Protein AF-A0A1Y4WMJ4-F1 (afdb_monomer_lite)

Structure (mmCIF, N/CA/C/O backbone):
data_AF-A0A1Y4WMJ4-F1
#
_entry.id   AF-A0A1Y4WMJ4-F1
#
loop_
_atom_site.group_PDB
_atom_site.id
_atom_site.type_symbol
_atom_site.label_atom_id
_atom_site.label_alt_id
_atom_site.label_comp_id
_atom_site.label_asym_id
_atom_site.label_entity_id
_atom_site.label_seq_id
_atom_site.pdbx_PDB_ins_code
_atom_site.Cartn_x
_atom_site.Cartn_y
_atom_site.Cartn_z
_atom_site.occupancy
_atom_site.B_iso_or_equiv
_atom_site.auth_seq_id
_atom_site.auth_comp_id
_atom_site.auth_asym_id
_atom_site.auth_atom_id
_atom_site.pdbx_PDB_model_num
ATOM 1 N N . MET A 1 1 ? -31.748 5.573 47.774 1.00 41.47 1 MET A N 1
ATOM 2 C CA . MET A 1 1 ? -30.916 5.066 46.656 1.00 41.47 1 MET A CA 1
ATOM 3 C C . MET A 1 1 ? -31.788 4.325 45.638 1.00 41.47 1 MET A C 1
ATOM 5 O O . MET A 1 1 ? -32.100 3.162 45.841 1.00 41.47 1 MET A O 1
ATOM 9 N N . LYS A 1 2 ? -32.232 4.994 44.565 1.00 51.69 2 LYS A N 1
ATOM 10 C CA . LYS A 1 2 ? -32.959 4.387 43.419 1.00 51.69 2 LYS A CA 1
ATOM 11 C C . LYS A 1 2 ? -32.210 4.614 42.090 1.00 51.69 2 LYS A C 1
ATOM 13 O O . LYS A 1 2 ? -32.804 4.609 41.020 1.00 51.69 2 LYS A O 1
ATOM 18 N N . THR A 1 3 ? -30.902 4.845 42.158 1.00 55.75 3 THR A N 1
ATOM 19 C CA . THR A 1 3 ? -30.057 5.243 41.020 1.00 55.75 3 THR A CA 1
ATOM 20 C C . THR A 1 3 ? -29.339 4.070 40.349 1.00 55.75 3 THR A C 1
ATOM 22 O O . THR A 1 3 ? -29.054 4.149 39.162 1.00 55.75 3 THR A O 1
ATOM 25 N N . GLY A 1 4 ? -29.140 2.944 41.047 1.00 57.00 4 GLY A N 1
ATOM 26 C CA . GLY A 1 4 ? -28.413 1.786 40.508 1.00 57.00 4 GLY A CA 1
ATOM 27 C C . GLY A 1 4 ? -29.049 1.198 39.244 1.00 57.00 4 GLY A C 1
ATOM 28 O O . GLY A 1 4 ? -28.440 1.220 38.183 1.00 57.00 4 GLY A O 1
ATOM 29 N N . LYS A 1 5 ? -30.305 0.735 39.312 1.00 58.72 5 LYS A N 1
ATOM 30 C CA . LYS A 1 5 ? -30.965 0.052 38.178 1.00 58.72 5 LYS A CA 1
ATOM 31 C C . LYS A 1 5 ? -31.140 0.935 36.929 1.00 58.72 5 LYS A C 1
ATOM 33 O O . LYS A 1 5 ? -31.087 0.415 35.824 1.00 58.72 5 LYS A O 1
ATOM 38 N N . ARG A 1 6 ? -31.316 2.256 37.093 1.00 59.31 6 ARG A N 1
ATOM 39 C CA . ARG A 1 6 ? -31.430 3.213 35.973 1.00 59.31 6 ARG A CA 1
ATOM 40 C C . ARG A 1 6 ? -30.088 3.512 35.300 1.00 59.31 6 ARG A C 1
ATOM 42 O O . ARG A 1 6 ? -30.076 3.647 34.085 1.00 59.31 6 ARG A O 1
ATOM 49 N N . CYS A 1 7 ? -28.983 3.555 36.050 1.00 61.34 7 CYS A N 1
ATOM 50 C CA . CYS A 1 7 ? -27.646 3.652 35.454 1.00 61.34 7 CYS A CA 1
ATOM 51 C C . CYS A 1 7 ? -27.318 2.420 34.605 1.00 61.34 7 CYS A C 1
ATOM 53 O O . CYS A 1 7 ? -26.880 2.571 33.474 1.00 61.34 7 CYS A O 1
ATOM 55 N N . TRP A 1 8 ? -27.591 1.208 35.099 1.00 65.06 8 TRP A N 1
ATOM 56 C CA . TRP A 1 8 ? -27.322 -0.027 34.344 1.00 65.06 8 TRP A CA 1
ATOM 57 C C . TRP A 1 8 ? -28.117 -0.124 33.032 1.00 65.06 8 TRP A C 1
ATOM 59 O O . TRP A 1 8 ? -27.576 -0.573 32.025 1.00 65.06 8 TRP A O 1
ATOM 69 N N . LEU A 1 9 ? -29.365 0.361 33.020 1.00 74.00 9 LEU A N 1
ATOM 70 C CA . LEU A 1 9 ? -30.210 0.415 31.819 1.00 74.00 9 LEU A CA 1
ATOM 71 C C . LEU A 1 9 ? -29.669 1.349 30.721 1.00 74.00 9 LEU A C 1
ATOM 73 O O . LEU A 1 9 ? -30.001 1.147 29.560 1.00 74.00 9 LEU A O 1
ATOM 77 N N . LEU A 1 10 ? -28.849 2.347 31.069 1.00 77.19 10 LEU A N 1
ATOM 78 C CA . LEU A 1 10 ? -28.214 3.265 30.111 1.00 77.19 10 LEU A CA 1
ATOM 79 C C . LEU A 1 10 ? -26.772 2.857 29.773 1.00 77.19 10 LEU A C 1
ATOM 81 O O . LEU A 1 10 ? -26.326 3.050 28.647 1.00 77.19 10 LEU A O 1
ATOM 85 N N . LEU A 1 11 ? -26.053 2.259 30.725 1.00 86.31 11 LEU A N 1
ATOM 86 C CA . LEU A 1 11 ? -24.668 1.827 30.534 1.00 86.31 11 LEU A CA 1
ATOM 87 C C . LEU A 1 11 ? -24.552 0.622 29.596 1.00 86.31 11 LEU A C 1
ATOM 89 O O . LEU A 1 11 ? -23.635 0.583 28.786 1.00 86.31 11 LEU A O 1
ATOM 93 N N . LEU A 1 12 ? -25.480 -0.337 29.667 1.00 87.25 12 LEU A N 1
ATOM 94 C CA . LEU A 1 12 ? -25.470 -1.517 28.794 1.00 87.25 12 LEU A CA 1
ATOM 95 C C . LEU A 1 12 ? -25.608 -1.183 27.297 1.00 87.25 12 LEU A C 1
ATOM 97 O O . LEU A 1 12 ? -24.763 -1.639 26.528 1.00 87.25 12 LEU A O 1
ATOM 101 N N . PRO A 1 13 ? -26.602 -0.391 26.846 1.00 88.12 13 PRO A N 1
ATOM 102 C CA . PRO A 1 13 ? -26.696 -0.025 25.435 1.00 88.12 13 PRO A CA 1
ATOM 103 C C . PRO A 1 13 ? -25.520 0.846 24.983 1.00 88.12 13 PRO A C 1
ATOM 105 O O . PRO A 1 13 ? -25.046 0.676 23.865 1.00 88.12 13 PRO A O 1
ATOM 108 N N . LEU A 1 14 ? -24.996 1.724 25.847 1.00 90.69 14 LEU A N 1
ATOM 109 C CA . LEU A 1 14 ? -23.813 2.522 25.521 1.00 90.69 14 LEU A CA 1
ATOM 110 C C . LEU A 1 14 ? -22.564 1.647 25.346 1.00 90.69 14 LEU A C 1
ATOM 112 O O . LEU A 1 14 ? -21.817 1.826 24.388 1.00 90.69 14 LEU A O 1
ATOM 116 N N . ALA A 1 15 ? -22.361 0.671 26.232 1.00 90.56 15 ALA A N 1
ATOM 117 C CA . ALA A 1 15 ? -21.271 -0.291 26.118 1.00 90.56 15 ALA A CA 1
ATOM 118 C C . ALA A 1 15 ? -21.413 -1.161 24.860 1.00 90.56 15 ALA A C 1
ATOM 120 O O . ALA A 1 15 ? -20.420 -1.414 24.187 1.00 90.56 15 ALA A O 1
ATOM 121 N N . ALA A 1 16 ? -22.635 -1.573 24.507 1.00 92.25 16 ALA A N 1
ATOM 122 C CA . ALA A 1 16 ? -22.897 -2.324 23.281 1.00 92.25 16 ALA A CA 1
ATOM 123 C C . ALA A 1 16 ? -22.616 -1.493 22.018 1.00 92.25 16 ALA A C 1
ATOM 125 O O . ALA A 1 16 ? -22.020 -2.008 21.076 1.00 92.25 16 ALA A O 1
ATOM 126 N N . LEU A 1 17 ? -22.988 -0.208 22.009 1.00 94.00 17 LEU A N 1
ATOM 127 C CA . LEU A 1 17 ? -22.663 0.712 20.914 1.00 94.00 17 LEU A CA 1
ATOM 128 C C . LEU A 1 17 ? -21.154 0.918 20.782 1.00 94.00 17 LEU A C 1
ATOM 130 O O . LEU A 1 17 ? -20.632 0.836 19.676 1.00 94.00 17 LEU A O 1
ATOM 134 N N . LEU A 1 18 ? -20.452 1.131 21.899 1.00 91.94 18 LEU A N 1
ATOM 135 C CA . LEU A 1 18 ? -18.997 1.263 21.896 1.00 91.94 18 LEU A CA 1
ATOM 136 C C . LEU A 1 18 ? -18.326 -0.021 21.396 1.00 91.94 18 LEU A C 1
ATOM 138 O O . LEU A 1 18 ? -17.442 0.044 20.551 1.00 91.94 18 LEU A O 1
ATOM 142 N N . ALA A 1 19 ? -18.767 -1.187 21.870 1.00 92.56 19 ALA A N 1
ATOM 143 C CA . ALA A 1 19 ? -18.240 -2.471 21.422 1.00 92.56 19 ALA A CA 1
ATOM 144 C C . ALA A 1 19 ? -18.502 -2.705 19.928 1.00 92.56 19 ALA A C 1
ATOM 146 O O . ALA A 1 19 ? -17.599 -3.131 19.217 1.00 92.56 19 ALA A O 1
ATOM 147 N N . GLY A 1 20 ? -19.705 -2.386 19.439 1.00 93.19 20 GLY A N 1
ATOM 148 C CA . GLY A 1 20 ? -20.041 -2.471 18.018 1.00 93.19 20 GLY A CA 1
ATOM 149 C C . GLY A 1 20 ? -19.203 -1.520 17.162 1.00 93.19 20 GLY A C 1
ATOM 150 O O . GLY A 1 20 ? -18.703 -1.921 16.116 1.00 93.19 20 GLY A O 1
ATOM 151 N N . PHE A 1 21 ? -18.991 -0.290 17.633 1.00 90.19 21 PHE A N 1
ATOM 152 C CA . PHE A 1 21 ? -18.137 0.691 16.967 1.00 90.19 21 PHE A CA 1
ATOM 153 C C . PHE A 1 21 ? -16.677 0.228 16.899 1.00 90.19 21 PHE A C 1
ATOM 155 O O . PHE A 1 21 ? -16.087 0.242 15.824 1.00 90.19 21 PHE A O 1
ATOM 162 N N . LEU A 1 22 ? -16.109 -0.242 18.014 1.00 89.56 22 LEU A N 1
ATOM 163 C CA . LEU A 1 22 ? -14.743 -0.768 18.044 1.00 89.56 22 LEU A CA 1
ATOM 164 C C . LEU A 1 22 ? -14.611 -2.009 17.156 1.00 89.56 22 LEU A C 1
ATOM 166 O O . LEU A 1 22 ? -13.661 -2.099 16.390 1.00 89.56 22 LEU A O 1
ATOM 170 N N . ALA A 1 23 ? -15.579 -2.928 17.203 1.00 89.81 23 ALA A N 1
ATOM 171 C CA . ALA A 1 23 ? -15.589 -4.108 16.344 1.00 89.81 23 ALA A CA 1
ATOM 172 C C . ALA A 1 23 ? -15.625 -3.737 14.855 1.00 89.81 23 ALA A C 1
ATOM 174 O O . ALA A 1 23 ? -14.945 -4.378 14.066 1.00 89.81 23 ALA A O 1
ATOM 175 N N . TRP A 1 24 ? -16.379 -2.703 14.473 1.00 90.12 24 TRP A N 1
ATOM 176 C CA . TRP A 1 24 ? -16.413 -2.189 13.101 1.00 90.12 24 TRP A CA 1
ATOM 177 C C . TRP A 1 24 ? -15.107 -1.491 12.693 1.00 90.12 24 TRP A C 1
ATOM 179 O O . TRP A 1 24 ? -14.606 -1.702 11.586 1.00 90.12 24 TRP A O 1
ATOM 189 N N . MET A 1 25 ? -14.543 -0.673 13.584 1.00 87.94 25 MET A N 1
ATOM 190 C CA . MET A 1 25 ? -13.307 0.071 13.335 1.00 87.94 25 MET A CA 1
ATOM 191 C C . MET A 1 25 ? -12.138 -0.893 13.106 1.00 87.94 25 MET A C 1
ATOM 193 O O . MET A 1 25 ? -11.440 -0.797 12.102 1.00 87.94 25 MET A O 1
ATOM 197 N N . TYR A 1 26 ? -12.023 -1.893 13.978 1.00 87.06 26 TYR A N 1
ATOM 198 C CA . TYR A 1 26 ? -10.989 -2.925 13.961 1.00 87.06 26 TYR A CA 1
ATOM 199 C C . TYR A 1 26 ? -11.328 -4.146 13.099 1.00 87.06 26 TYR A C 1
ATOM 201 O O . TYR A 1 26 ? -10.607 -5.143 13.131 1.00 87.06 26 TYR A O 1
ATOM 209 N N . HIS A 1 27 ? -12.426 -4.108 12.342 1.00 89.94 27 HIS A N 1
ATOM 210 C CA . HIS A 1 27 ? -12.747 -5.186 11.419 1.00 89.94 27 HIS A CA 1
ATOM 211 C C . HIS A 1 27 ? -11.735 -5.187 10.262 1.00 89.94 27 HIS A C 1
ATOM 213 O O . HIS A 1 27 ? -11.662 -4.185 9.542 1.00 89.94 27 HIS A O 1
ATOM 219 N N . PRO A 1 28 ? -10.968 -6.271 10.054 1.00 89.81 28 PRO A N 1
ATOM 220 C CA . PRO A 1 28 ? -10.038 -6.344 8.939 1.00 89.81 28 PRO A CA 1
ATOM 221 C C . PRO A 1 28 ? -10.809 -6.405 7.617 1.00 89.81 28 PRO A C 1
ATOM 223 O O . PRO A 1 28 ? -11.750 -7.183 7.459 1.00 89.81 28 PRO A O 1
ATOM 226 N N . ARG A 1 29 ? -10.397 -5.579 6.662 1.00 89.31 29 ARG A N 1
ATOM 227 C CA . ARG A 1 29 ? -10.929 -5.490 5.299 1.00 89.31 29 ARG A CA 1
ATOM 228 C C . ARG A 1 29 ? -9.834 -5.933 4.334 1.00 89.31 29 ARG A C 1
ATOM 230 O O . ARG A 1 29 ? -8.693 -5.520 4.487 1.00 89.31 29 ARG A O 1
ATOM 237 N N . SER A 1 30 ? -10.158 -6.784 3.366 1.00 88.00 30 SER A N 1
ATOM 238 C CA . SER A 1 30 ? -9.182 -7.265 2.373 1.00 88.00 30 SER A CA 1
ATOM 239 C C . SER A 1 30 ? -8.764 -6.132 1.426 1.00 88.00 30 SER A C 1
ATOM 241 O O . SER A 1 30 ? -9.627 -5.411 0.914 1.00 88.00 30 SER A O 1
ATOM 243 N N . LEU A 1 31 ? -7.457 -5.993 1.166 1.00 86.38 31 LEU A N 1
ATOM 244 C CA . LEU A 1 31 ? -6.946 -5.039 0.170 1.00 86.38 31 LEU A CA 1
ATOM 245 C C . LEU A 1 31 ? -7.416 -5.394 -1.239 1.00 86.38 31 LEU A C 1
ATOM 247 O O . LEU A 1 31 ? -7.851 -4.522 -1.989 1.00 86.38 31 LEU A O 1
ATOM 251 N N . THR A 1 32 ? -7.400 -6.680 -1.579 1.00 85.75 32 THR A N 1
ATOM 252 C CA . THR A 1 32 ? -7.900 -7.188 -2.860 1.00 85.75 32 THR A CA 1
ATOM 253 C C . THR A 1 32 ? -9.370 -6.871 -3.059 1.00 85.75 32 THR A C 1
ATOM 255 O O . THR A 1 32 ? -9.770 -6.529 -4.166 1.00 85.75 32 THR A O 1
ATOM 258 N N . THR A 1 33 ? -10.192 -6.920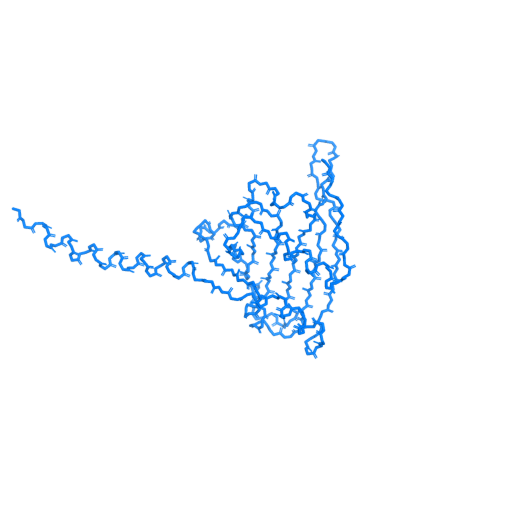 -2.008 1.00 83.38 33 THR A N 1
ATOM 259 C CA . THR A 1 33 ? -11.602 -6.512 -2.111 1.00 83.38 33 THR A CA 1
ATOM 260 C C . THR A 1 33 ? -11.725 -5.016 -2.388 1.00 83.38 33 THR A C 1
ATOM 262 O O . THR A 1 33 ? -12.504 -4.632 -3.261 1.00 83.38 33 THR A O 1
ATOM 265 N N . SER A 1 34 ? -10.933 -4.184 -1.701 1.00 80.44 34 SER A N 1
ATOM 266 C CA . SER A 1 34 ? -10.869 -2.741 -1.964 1.00 80.44 34 SER A CA 1
ATOM 267 C C . SER A 1 34 ? -10.449 -2.444 -3.404 1.00 80.44 34 SER A C 1
ATOM 269 O O . SER A 1 34 ? -11.075 -1.608 -4.040 1.00 80.44 34 SER A O 1
ATOM 271 N N . LEU A 1 35 ? -9.476 -3.177 -3.956 1.00 78.25 35 LEU A N 1
ATOM 272 C CA . LEU A 1 35 ? -9.019 -3.002 -5.341 1.00 78.25 35 LEU A CA 1
ATOM 273 C C . LEU A 1 35 ? -9.963 -3.597 -6.395 1.00 78.25 35 LEU A C 1
ATOM 275 O O . LEU A 1 35 ? -10.196 -2.991 -7.439 1.00 78.25 35 LEU A O 1
ATOM 279 N N . ARG A 1 36 ? -10.555 -4.768 -6.141 1.00 74.50 36 ARG A N 1
ATOM 280 C CA . ARG A 1 36 ? -11.542 -5.387 -7.046 1.00 74.50 36 ARG A CA 1
ATOM 281 C C . ARG A 1 36 ? -12.810 -4.557 -7.151 1.00 74.50 36 ARG A C 1
ATOM 283 O O . ARG A 1 36 ? -13.419 -4.533 -8.217 1.00 74.50 36 ARG A O 1
ATOM 290 N N . ALA A 1 37 ? -13.205 -3.880 -6.071 1.00 68.81 37 ALA A N 1
ATOM 291 C CA . ALA A 1 37 ? -14.340 -2.961 -6.087 1.00 68.81 37 ALA A CA 1
ATOM 292 C C . ALA A 1 37 ? -14.170 -1.831 -7.118 1.00 68.81 37 ALA A C 1
ATOM 294 O O . ALA A 1 37 ? -15.162 -1.244 -7.544 1.00 68.81 37 ALA A O 1
ATOM 295 N N . LEU A 1 38 ? -12.934 -1.559 -7.542 1.00 67.12 38 LEU A N 1
ATOM 296 C CA . LEU A 1 38 ? -12.606 -0.499 -8.488 1.00 67.12 38 LEU A CA 1
ATOM 297 C C . LEU A 1 38 ? -12.823 -0.926 -9.937 1.00 67.12 38 LEU A C 1
ATOM 299 O O . LEU A 1 38 ? -13.239 -0.119 -10.765 1.00 67.12 38 LEU A O 1
ATOM 303 N N . GLY A 1 39 ? -12.575 -2.206 -10.228 1.00 69.81 39 GLY A N 1
ATOM 304 C CA . GLY A 1 39 ? -12.644 -2.768 -11.572 1.00 69.81 39 GLY A CA 1
ATOM 305 C C . GLY A 1 39 ? -11.625 -2.164 -12.548 1.00 69.81 39 GLY A C 1
ATOM 306 O O . GLY A 1 39 ? -10.972 -1.157 -12.274 1.00 69.81 39 GLY A O 1
ATOM 307 N N . GLY A 1 40 ? -11.508 -2.798 -13.716 1.00 83.12 40 GLY A N 1
ATOM 308 C CA . GLY A 1 40 ? -10.656 -2.328 -14.810 1.00 83.12 40 GLY A CA 1
ATOM 309 C C . GLY A 1 40 ? -9.155 -2.412 -14.529 1.00 83.12 40 GLY A C 1
ATOM 310 O O . GLY A 1 40 ? -8.716 -3.069 -13.583 1.00 83.12 40 GLY A O 1
ATOM 311 N N . ASP A 1 41 ? -8.390 -1.765 -15.405 1.00 89.31 41 ASP A N 1
ATOM 312 C CA . ASP A 1 41 ? -6.930 -1.732 -15.345 1.00 89.31 41 ASP A CA 1
ATOM 313 C C . ASP A 1 41 ? -6.451 -0.954 -14.118 1.00 89.31 41 ASP A C 1
ATOM 315 O O . ASP A 1 41 ? -7.125 -0.044 -13.623 1.00 89.31 41 ASP A O 1
ATOM 319 N N . ILE A 1 42 ? -5.266 -1.305 -13.634 1.00 89.44 42 ILE A N 1
ATOM 320 C CA . ILE A 1 42 ? -4.664 -0.725 -12.436 1.00 89.44 42 ILE A CA 1
ATOM 321 C C . ILE A 1 42 ? -3.348 -0.060 -12.815 1.00 89.44 42 ILE A C 1
ATOM 323 O O . ILE A 1 42 ? -2.556 -0.602 -13.580 1.00 89.44 42 ILE A O 1
ATOM 327 N N . GLN A 1 43 ? -3.088 1.108 -12.244 1.00 90.88 43 GLN A N 1
ATOM 328 C CA . GLN A 1 43 ? -1.774 1.722 -12.255 1.00 90.88 43 GLN A CA 1
ATOM 329 C C . GLN A 1 43 ? -1.098 1.518 -10.904 1.00 90.88 43 GLN A C 1
ATOM 331 O O . GLN A 1 43 ? -1.664 1.836 -9.859 1.00 90.88 43 GLN A O 1
ATOM 336 N N . VAL A 1 44 ? 0.131 1.016 -10.937 1.00 92.50 44 VAL A N 1
ATOM 337 C CA . VAL A 1 44 ? 0.999 0.877 -9.767 1.00 92.50 44 VAL A CA 1
ATOM 338 C C . VAL A 1 44 ? 2.158 1.849 -9.921 1.00 92.50 44 VAL A C 1
ATOM 340 O O . VAL A 1 44 ? 2.798 1.909 -10.965 1.00 92.50 44 VAL A O 1
ATOM 343 N N . ILE A 1 45 ? 2.431 2.637 -8.891 1.00 93.00 45 ILE A N 1
ATOM 344 C CA . ILE A 1 45 ? 3.594 3.513 -8.808 1.00 93.00 45 ILE A CA 1
ATOM 345 C C . ILE A 1 45 ? 4.402 3.080 -7.599 1.00 93.00 45 ILE A C 1
ATOM 347 O O . ILE A 1 45 ? 3.972 3.266 -6.462 1.00 93.00 45 ILE A O 1
ATOM 351 N N . ILE A 1 46 ? 5.589 2.543 -7.851 1.00 92.69 46 ILE A N 1
ATOM 352 C CA . ILE A 1 46 ? 6.568 2.266 -6.802 1.00 92.69 46 ILE A CA 1
ATOM 353 C C . ILE A 1 46 ? 7.477 3.481 -6.693 1.00 92.69 46 ILE A C 1
ATOM 355 O O . ILE A 1 46 ? 8.079 3.887 -7.682 1.00 92.69 46 ILE A O 1
ATOM 359 N N . SER A 1 47 ? 7.559 4.082 -5.515 1.00 90.62 47 SER A N 1
ATOM 360 C CA . SER A 1 47 ? 8.349 5.283 -5.258 1.00 90.62 47 SER A CA 1
ATOM 361 C C . SER A 1 47 ? 9.483 4.969 -4.300 1.00 90.62 47 SER A C 1
ATOM 363 O O . SER A 1 47 ? 9.266 4.325 -3.279 1.00 90.62 47 SER A O 1
ATOM 365 N N . THR A 1 48 ? 10.694 5.432 -4.596 1.00 87.56 48 THR A N 1
ATOM 366 C CA . THR A 1 48 ? 11.794 5.375 -3.630 1.00 87.56 48 THR A CA 1
ATOM 367 C C . THR A 1 48 ? 11.709 6.558 -2.681 1.00 87.56 48 THR A C 1
ATOM 369 O O . THR A 1 48 ? 11.398 7.673 -3.097 1.00 87.56 48 THR A O 1
ATOM 372 N N . HIS A 1 49 ? 12.000 6.335 -1.405 1.00 77.38 49 HIS A N 1
ATOM 373 C CA . HIS A 1 49 ? 12.009 7.406 -0.418 1.00 77.38 49 HIS A CA 1
ATOM 374 C C . HIS A 1 49 ? 13.410 8.026 -0.337 1.00 77.38 49 HIS A C 1
ATOM 376 O O . HIS A 1 49 ? 14.283 7.560 0.391 1.00 77.38 49 HIS A O 1
ATOM 382 N N . GLU A 1 50 ? 13.669 9.070 -1.120 1.00 73.12 50 GLU A N 1
ATOM 383 C CA . GLU A 1 50 ? 14.920 9.832 -1.038 1.00 73.12 50 GLU A CA 1
ATOM 384 C C . GLU A 1 50 ? 14.629 11.262 -0.597 1.00 73.12 50 GLU A C 1
ATOM 386 O O . GLU A 1 50 ? 13.677 11.892 -1.059 1.00 73.12 50 GLU A O 1
ATOM 391 N N . ILE A 1 51 ? 15.452 11.770 0.320 1.00 70.19 51 ILE A N 1
ATOM 392 C CA . ILE A 1 51 ? 15.396 13.153 0.782 1.00 70.19 51 ILE A CA 1
ATOM 393 C C . ILE A 1 51 ? 16.715 13.810 0.404 1.00 70.19 51 ILE A C 1
ATOM 395 O O . ILE A 1 51 ? 17.778 13.405 0.873 1.00 70.19 51 ILE A O 1
ATOM 399 N N . ARG A 1 52 ? 16.643 14.854 -0.417 1.00 73.62 52 ARG A N 1
ATOM 400 C CA . ARG A 1 52 ? 17.781 15.718 -0.719 1.00 73.62 52 ARG A CA 1
ATOM 401 C C . ARG A 1 52 ? 17.733 16.942 0.180 1.00 73.62 52 ARG A C 1
ATOM 403 O O . ARG A 1 52 ? 16.708 17.609 0.263 1.00 73.62 52 ARG A O 1
ATOM 410 N N . VAL A 1 53 ? 18.840 17.259 0.846 1.00 75.19 53 VAL A N 1
ATOM 411 C CA . VAL A 1 53 ? 18.953 18.483 1.649 1.00 75.19 53 VAL A CA 1
ATOM 412 C C . VAL A 1 53 ? 19.752 19.523 0.872 1.00 75.19 53 VAL A C 1
ATOM 414 O O . VAL A 1 53 ? 20.941 19.339 0.625 1.00 75.19 53 VAL A O 1
ATOM 417 N N . GLU A 1 54 ? 19.106 20.629 0.517 1.00 79.56 54 GLU A N 1
ATOM 418 C CA . GLU A 1 54 ? 19.720 21.798 -0.124 1.00 79.56 54 GLU A CA 1
ATOM 419 C C . GLU A 1 54 ? 19.417 23.032 0.722 1.00 79.56 54 GLU A C 1
ATOM 421 O O . GLU A 1 54 ? 18.283 23.231 1.146 1.00 79.56 54 GLU A O 1
ATOM 426 N N . ASP A 1 55 ? 20.429 23.851 1.017 1.00 85.62 55 ASP A N 1
ATOM 427 C CA . ASP A 1 55 ? 20.269 25.093 1.789 1.00 85.62 55 ASP A CA 1
ATOM 428 C C . ASP A 1 55 ? 19.518 24.924 3.125 1.00 85.62 55 ASP A C 1
ATOM 430 O O . ASP A 1 55 ? 18.768 25.794 3.559 1.00 85.62 55 ASP A O 1
ATOM 434 N N . HIS A 1 56 ? 19.747 23.789 3.801 1.00 77.56 56 HIS A N 1
ATOM 435 C CA . HIS A 1 56 ? 19.097 23.417 5.07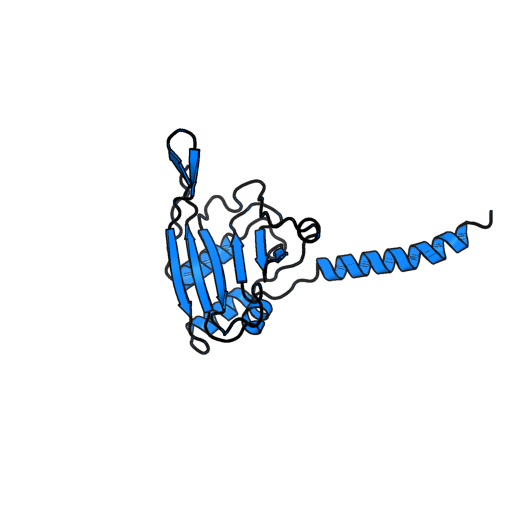1 1.00 77.56 56 HIS A CA 1
ATOM 436 C C . HIS A 1 56 ? 17.581 23.173 4.937 1.00 77.56 56 HIS A C 1
ATOM 438 O O . HIS A 1 56 ? 16.866 23.114 5.938 1.00 77.56 56 HIS A O 1
ATOM 444 N N . VAL A 1 57 ? 17.101 22.985 3.707 1.00 73.75 57 VAL A N 1
ATOM 445 C CA . VAL A 1 57 ? 15.738 22.584 3.367 1.00 73.75 57 VAL A CA 1
ATOM 446 C C . VAL A 1 57 ? 15.771 21.153 2.835 1.00 73.75 57 VAL A C 1
ATOM 448 O O . VAL A 1 57 ? 16.567 20.821 1.959 1.00 73.75 57 VAL A O 1
ATOM 451 N N . ALA A 1 58 ? 14.922 20.292 3.390 1.00 68.00 58 ALA A N 1
ATOM 452 C CA . ALA A 1 58 ? 14.748 18.918 2.937 1.00 68.00 58 ALA A CA 1
ATOM 453 C C . ALA A 1 58 ? 13.696 18.863 1.819 1.00 68.00 58 ALA A C 1
ATOM 455 O O . ALA A 1 58 ? 12.572 19.334 2.000 1.00 68.00 58 ALA A O 1
ATOM 456 N N . TYR A 1 59 ? 14.057 18.266 0.688 1.00 68.44 59 TYR A N 1
ATOM 457 C CA . TYR A 1 59 ? 13.199 18.048 -0.471 1.00 68.44 59 TYR A CA 1
ATOM 458 C C . TYR A 1 59 ? 13.017 16.548 -0.707 1.00 68.44 59 TYR A C 1
ATOM 460 O O . TYR A 1 59 ? 14.005 15.814 -0.661 1.00 68.44 59 TYR A O 1
ATOM 468 N N . PRO A 1 60 ? 11.795 16.075 -1.000 1.00 69.94 60 PRO A N 1
ATOM 469 C CA . PRO A 1 60 ? 11.619 14.730 -1.527 1.00 69.94 60 PRO A CA 1
ATOM 470 C C . PRO A 1 60 ? 12.264 14.660 -2.921 1.00 69.94 60 PRO A C 1
ATOM 472 O O . PRO A 1 60 ? 11.911 15.435 -3.808 1.00 69.94 60 PRO A O 1
ATOM 475 N N . ASP A 1 61 ? 13.218 13.751 -3.100 1.00 76.19 61 ASP A N 1
ATOM 476 C CA . ASP A 1 61 ? 13.962 13.511 -4.352 1.00 76.19 61 ASP A CA 1
ATOM 477 C C . ASP A 1 61 ? 13.812 12.055 -4.829 1.00 76.19 61 ASP A C 1
ATOM 479 O O . ASP A 1 61 ? 14.612 11.529 -5.599 1.00 76.19 61 ASP A O 1
ATOM 483 N N . GLY A 1 62 ? 12.764 11.390 -4.339 1.00 76.81 62 GLY A N 1
ATOM 484 C CA . GLY A 1 62 ? 12.410 10.024 -4.692 1.00 76.81 62 GLY A CA 1
ATOM 485 C C . GLY A 1 62 ? 12.129 9.827 -6.181 1.00 76.81 62 GLY A C 1
ATOM 486 O O . GLY A 1 62 ? 11.630 10.719 -6.871 1.00 76.81 62 GLY A O 1
ATOM 487 N N . LYS A 1 63 ? 12.399 8.619 -6.682 1.00 85.00 63 LYS A N 1
ATOM 488 C CA . LYS A 1 63 ? 12.058 8.206 -8.049 1.00 85.00 63 LYS A CA 1
ATOM 489 C C . LYS A 1 63 ? 10.784 7.378 -8.043 1.00 85.00 63 LYS A C 1
ATOM 491 O O . LYS A 1 63 ? 10.685 6.425 -7.281 1.00 85.00 63 LYS A O 1
ATOM 496 N N . GLY A 1 64 ? 9.846 7.716 -8.926 1.00 88.56 64 GLY A N 1
ATOM 497 C CA . GLY A 1 64 ? 8.637 6.933 -9.176 1.00 88.56 64 GLY A CA 1
ATOM 498 C C . GLY A 1 64 ? 8.781 6.038 -10.408 1.00 88.56 64 GLY A C 1
ATOM 499 O O . GLY A 1 64 ? 9.182 6.508 -11.475 1.00 88.56 64 GLY A O 1
ATOM 500 N N . TYR A 1 65 ? 8.411 4.771 -10.269 1.00 91.12 65 TYR A N 1
ATOM 501 C CA . TYR A 1 65 ? 8.372 3.756 -11.318 1.00 91.12 65 TYR A CA 1
ATOM 502 C C . TYR A 1 65 ? 6.906 3.396 -11.599 1.00 91.12 65 TYR A C 1
ATOM 504 O O . TYR A 1 65 ? 6.292 2.704 -10.783 1.00 91.12 65 TYR A O 1
ATOM 512 N N . PRO A 1 66 ? 6.308 3.910 -12.690 1.00 93.69 66 PRO A N 1
ATOM 513 C CA . PRO A 1 66 ? 4.921 3.627 -13.033 1.00 93.69 66 PRO A CA 1
ATOM 514 C C . PRO A 1 66 ? 4.786 2.336 -13.856 1.00 93.69 66 PRO A C 1
ATOM 516 O O . PRO A 1 66 ? 5.498 2.143 -14.840 1.00 93.69 66 PRO A O 1
ATOM 519 N N . PHE A 1 67 ? 3.800 1.518 -13.503 1.00 94.19 67 PHE A N 1
ATOM 520 C CA . PHE A 1 67 ? 3.402 0.280 -14.173 1.00 94.19 67 PHE A CA 1
ATOM 521 C C . PHE A 1 67 ? 1.898 0.309 -14.438 1.00 94.19 67 PHE A C 1
ATOM 523 O O . PHE A 1 67 ? 1.133 0.832 -13.626 1.00 94.19 67 PHE A O 1
ATOM 530 N N . ILE A 1 68 ? 1.475 -0.239 -15.574 1.00 93.38 68 ILE A N 1
ATOM 531 C CA . ILE A 1 68 ? 0.060 -0.426 -15.904 1.00 93.38 68 ILE A CA 1
ATOM 532 C C . ILE A 1 68 ? -0.182 -1.926 -15.967 1.00 93.38 68 ILE A C 1
ATOM 534 O O . ILE A 1 68 ? 0.493 -2.623 -16.719 1.00 93.38 68 ILE A O 1
ATOM 538 N N . VAL A 1 69 ? -1.144 -2.388 -15.181 1.00 91.75 69 VAL A N 1
ATOM 539 C CA . VAL A 1 69 ? -1.536 -3.787 -15.065 1.00 91.75 69 VAL A CA 1
ATOM 540 C C . VAL A 1 69 ? -2.938 -3.926 -15.640 1.00 91.75 69 VAL A C 1
ATOM 542 O O . VAL A 1 69 ? -3.917 -3.451 -15.057 1.00 91.75 69 VAL A O 1
ATOM 545 N N . GLU A 1 70 ? -3.026 -4.541 -16.815 1.00 91.00 70 GLU A N 1
ATOM 546 C CA . GLU A 1 70 ? -4.289 -4.724 -17.529 1.00 91.00 70 GLU A CA 1
ATOM 547 C C . GLU A 1 70 ? -5.151 -5.797 -16.856 1.00 91.00 70 GLU A C 1
ATOM 549 O O . GLU A 1 70 ? -4.660 -6.862 -16.466 1.00 91.00 70 GLU A O 1
ATOM 554 N N . ALA A 1 71 ? -6.453 -5.538 -16.741 1.00 88.75 71 ALA A N 1
ATOM 555 C CA . ALA A 1 71 ? -7.383 -6.476 -16.125 1.00 88.75 71 ALA A CA 1
ATOM 556 C C . ALA A 1 71 ? -7.453 -7.805 -16.896 1.00 88.75 71 ALA A C 1
ATOM 558 O O . ALA A 1 71 ? -7.600 -7.835 -18.117 1.00 88.75 71 ALA A O 1
ATOM 559 N N . GLY A 1 72 ? -7.419 -8.921 -16.161 1.00 87.75 72 GLY A N 1
ATOM 560 C CA . GLY A 1 72 ? -7.497 -10.270 -16.736 1.00 87.75 72 GLY A CA 1
ATOM 561 C C . GLY A 1 72 ? -6.174 -10.815 -17.284 1.00 87.75 72 GLY A C 1
ATOM 562 O O . GLY A 1 72 ? -6.183 -11.824 -17.989 1.00 87.75 72 GLY A O 1
ATOM 563 N N . THR A 1 73 ? -5.052 -10.163 -16.975 1.00 93.38 73 THR A N 1
ATOM 564 C CA . THR A 1 73 ? -3.702 -10.693 -17.216 1.00 93.38 73 THR A CA 1
ATOM 565 C C . THR A 1 73 ? -3.204 -11.530 -16.032 1.00 93.38 73 THR A C 1
ATOM 567 O O . THR A 1 73 ? -3.688 -11.385 -14.912 1.00 93.38 73 THR A O 1
ATOM 570 N N . GLU A 1 74 ? -2.197 -12.382 -16.258 1.00 94.38 74 GLU A N 1
ATOM 571 C CA . GLU A 1 74 ? -1.543 -13.136 -15.172 1.00 94.38 74 GLU A CA 1
ATOM 572 C C . GLU A 1 74 ? -0.898 -12.203 -14.133 1.00 94.38 74 GLU A C 1
ATOM 574 O O . GLU A 1 74 ? -0.927 -12.491 -12.942 1.00 94.38 74 GLU A O 1
ATOM 579 N N . GLU A 1 75 ? -0.363 -11.058 -14.569 1.00 93.44 75 GLU A N 1
ATOM 580 C CA . GLU A 1 75 ? 0.212 -10.037 -13.686 1.00 93.44 75 GLU A CA 1
ATOM 581 C C . GLU A 1 75 ? -0.855 -9.397 -12.785 1.00 93.44 75 GLU A C 1
ATOM 583 O O . GLU A 1 75 ? -0.617 -9.175 -11.598 1.00 93.44 75 GLU A O 1
ATOM 588 N N . TYR A 1 76 ? -2.060 -9.169 -13.318 1.00 91.19 76 TYR A N 1
ATOM 589 C CA . TYR A 1 76 ? -3.208 -8.709 -12.536 1.00 91.19 76 TYR A CA 1
ATOM 590 C C . TYR A 1 76 ? -3.606 -9.725 -11.466 1.00 91.19 76 TYR A C 1
ATOM 592 O O . TYR A 1 76 ? -3.783 -9.361 -10.304 1.00 91.19 76 TYR A O 1
ATOM 600 N N . ASP A 1 77 ? -3.712 -11.001 -11.836 1.00 92.12 77 ASP A N 1
ATOM 601 C CA . ASP A 1 77 ? -4.063 -12.060 -10.890 1.00 92.12 77 ASP A CA 1
ATOM 602 C C . ASP A 1 77 ? -2.978 -12.242 -9.817 1.00 92.12 77 ASP A C 1
ATOM 604 O O . ASP A 1 77 ? -3.318 -12.360 -8.640 1.00 92.12 77 ASP A O 1
ATOM 608 N N . ALA A 1 78 ? -1.695 -12.162 -10.185 1.00 93.94 78 ALA A N 1
ATOM 609 C CA . ALA A 1 78 ? -0.573 -12.218 -9.247 1.00 93.94 78 ALA A CA 1
ATOM 610 C C . ALA A 1 78 ? -0.567 -11.032 -8.268 1.00 93.94 78 ALA A C 1
ATOM 612 O O . ALA A 1 78 ? -0.356 -11.220 -7.068 1.00 93.94 78 ALA A O 1
ATOM 613 N N . LEU A 1 79 ? -0.854 -9.816 -8.750 1.00 92.94 79 LEU A N 1
ATOM 614 C CA . LEU A 1 79 ? -1.016 -8.637 -7.895 1.00 92.94 79 LEU A CA 1
ATOM 615 C C . LEU A 1 79 ? -2.153 -8.839 -6.884 1.00 92.94 79 LEU A C 1
ATOM 617 O O . LEU A 1 79 ? -1.989 -8.557 -5.697 1.00 92.94 79 LEU A O 1
ATOM 621 N N . LEU A 1 80 ? -3.308 -9.334 -7.335 1.00 90.50 80 LEU A N 1
ATOM 622 C CA . LEU A 1 80 ? -4.447 -9.575 -6.449 1.00 90.50 80 LEU A CA 1
ATOM 623 C C . LEU A 1 80 ? -4.208 -10.732 -5.473 1.00 90.50 80 LEU A C 1
ATOM 625 O O . LEU A 1 80 ? -4.679 -10.663 -4.339 1.00 90.50 80 LEU A O 1
ATOM 629 N N . GLU A 1 81 ? -3.505 -11.784 -5.888 1.00 92.12 81 GLU A N 1
ATOM 630 C CA . GLU A 1 81 ? -3.128 -12.901 -5.018 1.00 92.12 81 GLU A CA 1
ATOM 631 C C . GLU A 1 81 ? -2.173 -12.437 -3.916 1.00 92.12 81 GLU A C 1
ATOM 633 O O . GLU A 1 81 ? -2.403 -12.741 -2.745 1.00 92.12 81 GLU A O 1
ATOM 638 N N . LEU A 1 82 ? -1.166 -11.628 -4.266 1.00 92.81 82 LEU A N 1
ATOM 639 C CA . LEU A 1 82 ? -0.259 -11.028 -3.291 1.00 92.81 82 LEU A CA 1
ATOM 640 C C . LEU A 1 82 ? -1.033 -10.204 -2.256 1.00 92.81 82 LEU A C 1
ATOM 642 O O . LEU A 1 82 ? -0.823 -10.363 -1.057 1.00 92.81 82 LEU A O 1
ATOM 646 N N . LEU A 1 83 ? -1.962 -9.357 -2.704 1.00 90.50 83 LEU A N 1
ATOM 647 C CA . LEU A 1 83 ? -2.727 -8.469 -1.825 1.00 90.50 83 LEU A CA 1
ATOM 648 C C . LEU A 1 83 ? -3.819 -9.179 -1.016 1.00 90.50 83 LEU A C 1
ATOM 650 O O . LEU A 1 83 ? -4.254 -8.642 0.003 1.00 90.50 83 LEU A O 1
ATOM 654 N N . GLU A 1 84 ? -4.235 -10.386 -1.406 1.00 89.25 84 GLU A N 1
ATOM 655 C CA . GLU A 1 84 ? -5.247 -11.168 -0.680 1.00 89.25 84 GLU A CA 1
ATOM 656 C C . GLU A 1 84 ? -4.738 -11.588 0.707 1.00 89.25 84 GLU A C 1
ATOM 658 O O . GLU A 1 84 ? -5.518 -11.687 1.655 1.00 89.25 84 GLU A O 1
ATOM 663 N N . GLY A 1 85 ? -3.420 -11.767 0.851 1.00 86.62 85 GLY A N 1
ATOM 664 C CA . GLY A 1 85 ? -2.770 -12.049 2.133 1.00 86.62 85 GLY A CA 1
ATOM 665 C C . GLY A 1 85 ? -2.790 -10.877 3.121 1.00 86.62 85 GLY A C 1
ATOM 666 O O . GLY A 1 85 ? -2.468 -11.065 4.296 1.00 86.62 85 GLY A O 1
ATOM 667 N N . TYR A 1 86 ? -3.188 -9.682 2.676 1.00 88.88 86 TYR A N 1
ATOM 668 C CA . TYR A 1 86 ? -3.112 -8.458 3.461 1.00 88.88 86 TYR A CA 1
ATOM 669 C C . TYR A 1 86 ? -4.489 -7.825 3.665 1.00 88.88 86 TYR A C 1
ATOM 671 O O . TYR A 1 86 ? -5.368 -7.790 2.800 1.00 88.88 86 TYR A O 1
ATOM 679 N N . SER A 1 87 ? -4.671 -7.279 4.862 1.00 90.62 87 SER A N 1
ATOM 680 C CA . SER A 1 87 ? -5.897 -6.599 5.264 1.00 90.62 87 SER A CA 1
ATOM 681 C C . SER A 1 87 ? -5.587 -5.229 5.836 1.00 90.62 87 SER A C 1
ATOM 683 O O . SER A 1 87 ? -4.469 -4.997 6.278 1.00 90.62 87 SER A O 1
ATOM 685 N N . TRP A 1 88 ? -6.580 -4.356 5.902 1.00 89.44 88 TRP A N 1
ATOM 686 C CA . TRP A 1 88 ? -6.493 -3.063 6.562 1.00 89.44 88 TRP A CA 1
ATOM 687 C C . TRP A 1 88 ? -7.684 -2.839 7.494 1.00 89.44 88 TRP A C 1
ATOM 689 O O . TRP A 1 88 ? -8.722 -3.493 7.371 1.00 89.44 88 TRP A O 1
ATOM 699 N N . HIS A 1 89 ? -7.559 -1.910 8.433 1.00 88.44 89 HIS A N 1
ATOM 700 C CA . HIS A 1 89 ? -8.667 -1.489 9.282 1.00 88.44 89 HIS A CA 1
ATOM 701 C C . HIS A 1 89 ? -8.611 0.014 9.578 1.00 88.44 89 HIS A C 1
ATOM 703 O O . HIS A 1 89 ? -7.574 0.665 9.437 1.00 88.44 89 HIS A O 1
ATOM 709 N N . GLU A 1 90 ? -9.747 0.573 9.985 1.00 85.25 90 GLU A N 1
ATOM 710 C CA . GLU A 1 90 ? -9.883 2.002 10.272 1.00 85.25 90 GLU A CA 1
ATOM 711 C C . GLU A 1 90 ? -9.126 2.373 11.554 1.00 85.25 90 GLU A C 1
ATOM 713 O O . GLU A 1 90 ? -8.927 1.539 12.447 1.00 85.25 90 GLU A O 1
ATOM 718 N N . GLN A 1 91 ? -8.730 3.641 11.666 1.00 79.12 91 GLN A N 1
ATOM 719 C CA . GLN A 1 91 ? -8.071 4.189 12.852 1.00 79.12 91 GLN A CA 1
ATOM 720 C C . GLN A 1 91 ? -8.846 5.389 13.397 1.00 79.12 91 GLN A C 1
ATOM 722 O O . GLN A 1 91 ? -9.439 6.176 12.672 1.00 79.12 91 GLN A O 1
ATOM 727 N N . ILE A 1 92 ? -8.857 5.568 14.717 1.00 73.12 92 ILE A N 1
ATOM 728 C CA . ILE A 1 92 ? -9.667 6.640 15.315 1.00 73.12 92 ILE A CA 1
ATOM 729 C C . ILE A 1 92 ? -9.139 8.040 14.967 1.00 73.12 92 ILE A C 1
ATOM 731 O O . ILE A 1 92 ? -9.925 8.966 14.779 1.00 73.12 92 ILE A O 1
ATOM 735 N N . ASN A 1 93 ? -7.815 8.182 14.833 1.00 64.50 93 ASN A N 1
ATOM 736 C CA . ASN A 1 93 ? -7.162 9.446 14.484 1.00 64.50 93 ASN A CA 1
ATOM 737 C C . ASN A 1 93 ? -7.530 9.904 13.064 1.00 64.50 93 ASN A C 1
ATOM 739 O O . ASN A 1 93 ? -7.514 11.095 12.775 1.00 64.50 93 ASN A O 1
ATOM 743 N N . THR A 1 94 ? -7.923 8.966 12.204 1.00 60.12 94 THR A N 1
ATOM 744 C CA . THR A 1 94 ? -8.185 9.201 10.782 1.00 60.12 94 THR A CA 1
ATOM 745 C C . THR A 1 94 ? -9.640 9.602 10.530 1.00 60.12 94 THR A C 1
ATOM 747 O O . THR A 1 94 ? -9.939 10.314 9.576 1.00 60.12 94 THR A O 1
ATOM 750 N N . LEU A 1 95 ? -10.540 9.298 11.475 1.00 61.44 95 LEU A N 1
ATOM 751 C CA . LEU A 1 95 ? -11.929 9.780 11.495 1.00 61.44 95 LEU A CA 1
ATOM 752 C C . LEU A 1 95 ? -12.055 11.275 11.843 1.00 61.44 95 LEU A C 1
ATOM 754 O O . LEU A 1 95 ? -13.122 11.862 11.664 1.00 61.44 95 LEU A O 1
ATOM 758 N N . GLY A 1 96 ? -10.987 11.898 12.352 1.00 61.22 96 GLY A N 1
ATOM 759 C CA . GLY A 1 96 ? -10.942 13.329 12.673 1.00 61.22 96 GLY A CA 1
ATOM 760 C C . GLY A 1 96 ? -10.772 14.249 11.459 1.00 61.22 96 GLY A C 1
ATOM 761 O O . GLY A 1 96 ? -10.750 15.466 11.636 1.00 61.22 96 GLY A O 1
ATOM 762 N N . GLY A 1 97 ? -10.639 13.688 10.250 1.00 60.88 97 GLY A N 1
ATOM 763 C CA . GLY A 1 97 ? -10.293 14.433 9.035 1.00 60.88 97 GLY A CA 1
ATOM 764 C C . GLY A 1 97 ? -8.807 14.786 8.941 1.00 60.88 97 GLY A C 1
ATOM 765 O O . GLY A 1 97 ? -8.425 15.595 8.099 1.00 60.88 97 GLY A O 1
ATOM 766 N N . ASP A 1 98 ? -7.974 14.205 9.811 1.00 64.56 98 ASP A N 1
ATOM 767 C CA . ASP A 1 98 ? -6.529 14.275 9.656 1.00 64.56 98 ASP A CA 1
ATOM 768 C C . ASP A 1 98 ? -6.111 13.336 8.525 1.00 64.56 98 ASP A C 1
ATOM 770 O O . ASP A 1 98 ? -6.161 12.110 8.628 1.00 64.56 98 ASP A O 1
ATOM 774 N N . GLU A 1 99 ? -5.743 13.954 7.415 1.00 63.91 99 GLU A N 1
ATOM 775 C CA . GLU A 1 99 ? -5.252 13.286 6.223 1.00 63.91 99 GLU A CA 1
ATOM 776 C C . GLU A 1 99 ? -3.746 13.000 6.290 1.00 63.91 99 GLU A C 1
ATOM 778 O O . GLU A 1 99 ? -3.192 12.355 5.393 1.00 63.91 99 GLU A O 1
ATOM 783 N N . THR A 1 100 ? -3.058 13.482 7.325 1.00 64.31 100 THR A N 1
ATOM 784 C CA . THR A 1 100 ? -1.618 13.299 7.432 1.00 64.31 100 THR A CA 1
ATOM 785 C C . THR A 1 100 ? -1.279 11.887 7.886 1.00 64.31 100 THR A C 1
ATOM 787 O O . THR A 1 100 ? -1.693 11.407 8.940 1.00 64.31 100 THR A O 1
ATOM 790 N N . ILE A 1 101 ? -0.466 11.213 7.078 1.00 66.50 101 ILE A N 1
ATOM 791 C CA . ILE A 1 101 ? 0.198 9.979 7.481 1.00 66.50 101 ILE A CA 1
ATOM 792 C C . ILE A 1 101 ? 1.513 10.397 8.129 1.00 66.50 101 ILE A C 1
ATOM 794 O O . ILE A 1 101 ? 2.563 10.440 7.497 1.00 66.50 101 ILE A O 1
ATOM 798 N N . ASN A 1 102 ? 1.424 10.798 9.395 1.00 57.75 102 ASN A N 1
ATOM 799 C CA . ASN A 1 102 ? 2.579 11.174 10.200 1.00 57.75 102 ASN A CA 1
ATOM 800 C C . ASN A 1 102 ? 3.048 9.957 10.995 1.00 57.75 102 ASN A C 1
ATOM 802 O O . ASN A 1 102 ? 2.769 9.821 12.188 1.00 57.75 102 ASN A O 1
ATOM 806 N N . GLY A 1 103 ? 3.766 9.062 10.316 1.00 57.50 103 GLY A N 1
ATOM 807 C CA . GLY A 1 103 ? 4.548 8.039 10.997 1.00 57.50 103 GLY A CA 1
ATOM 808 C C . GLY A 1 103 ? 5.471 8.671 12.036 1.00 57.50 103 GLY A C 1
ATOM 809 O O . GLY A 1 103 ? 6.012 9.757 11.835 1.00 57.50 103 GLY A O 1
ATOM 810 N N . THR A 1 104 ? 5.710 7.979 13.147 1.00 61.31 104 THR A N 1
ATOM 811 C CA . THR A 1 104 ? 6.680 8.445 14.165 1.00 61.31 104 THR A CA 1
ATOM 812 C C . THR A 1 104 ? 8.141 8.364 13.692 1.00 61.31 104 THR A C 1
ATOM 814 O O . THR A 1 104 ? 9.068 8.679 14.437 1.00 61.31 104 THR A O 1
ATOM 817 N N . GLY A 1 105 ? 8.344 7.917 12.454 1.00 67.19 105 GLY A N 1
ATOM 818 C CA . GLY A 1 105 ? 9.611 7.664 11.794 1.00 67.19 105 GLY A CA 1
ATOM 819 C C . GLY A 1 105 ? 9.414 6.641 10.676 1.00 67.19 105 GLY A C 1
ATOM 820 O O . GLY A 1 105 ? 8.287 6.253 10.357 1.00 67.19 105 GLY A O 1
ATOM 821 N N . ARG A 1 106 ? 10.523 6.185 10.101 1.00 72.06 106 ARG A N 1
ATOM 822 C CA . ARG A 1 106 ? 10.545 5.088 9.129 1.00 72.06 106 ARG A CA 1
ATOM 823 C C . ARG A 1 106 ? 10.195 3.762 9.806 1.00 72.06 106 ARG A C 1
ATOM 825 O O . ARG A 1 106 ? 10.686 3.524 10.910 1.00 72.06 106 ARG A O 1
ATOM 832 N N . GLY A 1 107 ? 9.348 2.963 9.155 1.00 76.12 107 GLY A N 1
ATOM 833 C CA . GLY A 1 107 ? 8.900 1.648 9.627 1.00 76.12 107 GLY A CA 1
ATOM 834 C C . GLY A 1 107 ? 10.052 0.656 9.652 1.00 76.12 107 GLY A C 1
ATOM 835 O O . GLY A 1 107 ? 10.765 0.549 10.651 1.00 76.12 107 GLY A O 1
ATOM 836 N N . ASP A 1 108 ? 10.265 -0.009 8.523 1.00 82.12 108 ASP A N 1
ATOM 837 C CA . ASP A 1 108 ? 11.418 -0.873 8.302 1.00 82.12 108 ASP A CA 1
ATOM 838 C C . ASP A 1 108 ? 12.617 -0.028 7.811 1.00 82.12 108 ASP A C 1
ATOM 840 O O . ASP A 1 108 ? 12.543 0.596 6.745 1.00 82.12 108 ASP A O 1
ATOM 844 N N . PRO A 1 109 ? 13.734 0.045 8.556 1.00 79.88 109 PRO A N 1
ATOM 845 C CA . PRO A 1 109 ? 14.901 0.824 8.146 1.00 79.88 109 PRO A CA 1
ATOM 846 C C . PRO A 1 109 ? 15.570 0.297 6.867 1.00 79.88 109 PRO A C 1
ATOM 848 O O . PRO A 1 109 ? 16.276 1.059 6.204 1.00 79.88 109 PRO A O 1
ATOM 851 N N . GLU A 1 110 ? 15.358 -0.969 6.509 1.00 84.19 110 GLU A N 1
ATOM 852 C CA . GLU A 1 110 ? 15.946 -1.595 5.325 1.00 84.19 110 GLU A CA 1
ATOM 853 C C . GLU A 1 110 ? 15.127 -1.323 4.059 1.00 84.19 110 GLU A C 1
ATOM 855 O O . GLU A 1 110 ? 15.678 -1.358 2.960 1.00 84.19 110 GLU A O 1
ATOM 860 N N . VAL A 1 111 ? 13.842 -0.978 4.181 1.00 87.75 111 VAL A N 1
ATOM 861 C CA . VAL A 1 111 ? 12.942 -0.747 3.038 1.00 87.75 111 VAL A CA 1
ATOM 862 C C . VAL A 1 111 ? 12.876 0.729 2.689 1.00 87.75 111 VAL A C 1
ATOM 864 O O . VAL A 1 111 ? 12.538 1.558 3.525 1.00 87.75 111 VAL A O 1
ATOM 867 N N . ASN A 1 112 ? 13.229 1.110 1.466 1.00 87.75 112 ASN A N 1
ATOM 868 C CA . ASN A 1 112 ? 13.242 2.503 1.009 1.00 87.75 112 ASN A CA 1
ATOM 869 C C . ASN A 1 112 ? 12.176 2.780 -0.050 1.00 87.75 112 ASN A C 1
ATOM 871 O O . ASN A 1 112 ? 12.436 3.483 -1.027 1.00 87.75 112 ASN A O 1
ATOM 875 N N . LEU A 1 113 ? 11.005 2.174 0.119 1.00 89.75 113 LEU A N 1
ATOM 876 C CA . LEU A 1 113 ? 9.950 2.139 -0.879 1.00 89.75 113 LEU A CA 1
ATOM 877 C C . LEU A 1 113 ? 8.620 2.569 -0.267 1.00 89.75 113 LEU A C 1
ATOM 879 O O . LEU A 1 113 ? 8.301 2.176 0.850 1.00 89.75 113 LEU A O 1
ATOM 883 N N . ASP A 1 114 ? 7.847 3.305 -1.049 1.00 90.38 114 ASP A N 1
ATOM 884 C CA . ASP A 1 114 ? 6.427 3.569 -0.852 1.00 90.38 114 ASP A CA 1
ATOM 885 C C . ASP A 1 114 ? 5.701 3.144 -2.136 1.00 90.38 114 ASP A C 1
ATOM 887 O O . ASP A 1 114 ? 6.274 3.206 -3.228 1.00 90.38 114 ASP A O 1
ATOM 891 N N . ILE A 1 115 ? 4.452 2.695 -2.045 1.00 91.62 115 ILE A N 1
ATOM 892 C CA . ILE A 1 115 ? 3.704 2.214 -3.215 1.00 91.62 115 ILE A CA 1
ATOM 893 C C . ILE A 1 115 ? 2.329 2.857 -3.264 1.00 91.62 115 ILE A C 1
ATOM 895 O O . ILE A 1 115 ? 1.618 2.907 -2.268 1.00 91.62 115 ILE A O 1
ATOM 899 N N . THR A 1 116 ? 1.930 3.307 -4.448 1.00 91.19 116 THR A N 1
ATOM 900 C CA . THR A 1 116 ? 0.584 3.808 -4.721 1.00 91.19 116 THR A CA 1
ATOM 901 C C . THR A 1 116 ? -0.037 2.998 -5.845 1.00 91.19 116 THR A C 1
ATOM 903 O O . THR A 1 116 ? 0.522 2.893 -6.931 1.00 91.19 116 THR A O 1
ATOM 906 N N . ILE A 1 117 ? -1.210 2.442 -5.591 1.00 91.00 117 ILE A N 1
ATOM 907 C CA . ILE A 1 117 ? -1.999 1.642 -6.519 1.00 91.00 117 ILE A CA 1
ATOM 908 C C . ILE A 1 117 ? -3.296 2.398 -6.758 1.00 91.00 117 ILE A C 1
ATOM 910 O O . ILE A 1 117 ? -3.955 2.790 -5.798 1.00 91.00 117 ILE A O 1
ATOM 914 N N . TYR A 1 118 ? -3.687 2.605 -8.010 1.00 86.25 118 TYR A N 1
ATOM 915 C CA . TYR A 1 118 ? -4.995 3.167 -8.309 1.00 86.25 118 TYR A CA 1
ATOM 916 C C . TYR A 1 118 ? -5.644 2.563 -9.537 1.00 86.25 118 TYR A C 1
ATOM 918 O O . TYR A 1 118 ? -4.977 2.164 -10.486 1.00 86.25 118 TYR A O 1
ATOM 926 N N . SER A 1 119 ? -6.971 2.510 -9.524 1.00 83.94 119 SER A N 1
ATOM 927 C CA . SER A 1 119 ? -7.730 2.072 -10.691 1.00 83.94 119 SER A CA 1
ATOM 928 C C . SER A 1 119 ? -7.731 3.134 -11.786 1.00 83.94 119 SER A C 1
ATOM 930 O O . SER A 1 119 ? -7.830 4.340 -11.535 1.00 83.94 119 SER A O 1
ATOM 932 N N . LEU A 1 120 ? -7.644 2.657 -13.024 1.00 83.06 120 LEU A N 1
ATOM 933 C CA . LEU A 1 120 ? -7.792 3.438 -14.246 1.00 83.06 120 LEU A CA 1
ATOM 934 C C . LEU A 1 120 ? -9.219 3.380 -14.809 1.00 83.06 120 LEU A C 1
ATOM 936 O O . LEU A 1 120 ? -9.501 4.018 -15.828 1.00 83.06 120 LEU A O 1
ATOM 940 N N . ALA A 1 121 ? -10.135 2.650 -14.163 1.00 75.19 121 ALA A N 1
ATOM 941 C CA . ALA A 1 121 ? -11.542 2.646 -14.540 1.00 75.19 121 ALA A CA 1
ATOM 942 C C . ALA A 1 121 ? -12.133 4.071 -14.477 1.00 75.19 121 ALA A C 1
ATOM 944 O O . ALA A 1 121 ? -11.697 4.908 -13.678 1.00 75.19 121 ALA A O 1
ATOM 945 N N . PRO A 1 122 ? -13.128 4.394 -15.326 1.00 61.03 122 PRO A N 1
ATOM 946 C CA . PRO A 1 122 ? -13.707 5.731 -15.367 1.00 61.03 122 PRO A CA 1
ATOM 947 C C . PRO A 1 122 ? -14.251 6.140 -13.991 1.00 61.03 122 PRO A C 1
ATOM 949 O O . PRO A 1 122 ? -15.175 5.524 -13.464 1.00 61.03 122 PRO A O 1
ATOM 952 N N . LYS A 1 123 ? -13.667 7.209 -13.431 1.00 56.41 123 LYS A N 1
ATOM 953 C CA . LYS A 1 123 ? -13.963 7.750 -12.097 1.00 56.41 123 LYS A CA 1
ATOM 954 C C . LYS A 1 123 ? -15.463 7.998 -11.907 1.00 56.41 123 LYS A C 1
ATOM 956 O O . LYS A 1 123 ? -15.997 8.970 -12.440 1.00 56.41 123 LYS A O 1
ATOM 961 N N . SER A 1 124 ? -16.130 7.192 -11.084 1.00 49.00 124 SER A N 1
ATOM 962 C CA . SER A 1 124 ? -17.454 7.529 -10.537 1.00 49.00 124 SER A CA 1
ATOM 963 C C . SER A 1 124 ? -17.376 8.384 -9.265 1.00 49.00 124 SER A C 1
ATOM 965 O O . SER A 1 124 ? -18.371 9.004 -8.895 1.00 49.00 124 SER A O 1
ATOM 967 N N . ALA A 1 125 ? -16.205 8.485 -8.624 1.00 52.25 125 ALA A N 1
ATOM 968 C CA . ALA A 1 125 ? -15.955 9.368 -7.484 1.00 52.25 125 ALA A CA 1
ATOM 969 C C . ALA A 1 125 ? -14.453 9.720 -7.368 1.00 52.25 125 ALA A C 1
ATOM 971 O O . ALA A 1 125 ? -13.610 8.898 -7.720 1.00 52.25 125 ALA A O 1
ATOM 972 N N . PRO A 1 126 ? -14.089 10.922 -6.879 1.00 50.91 126 PRO A N 1
ATOM 973 C CA . PRO A 1 126 ? -12.700 11.396 -6.826 1.00 50.91 126 PRO A CA 1
ATOM 974 C C . PRO A 1 126 ? -11.79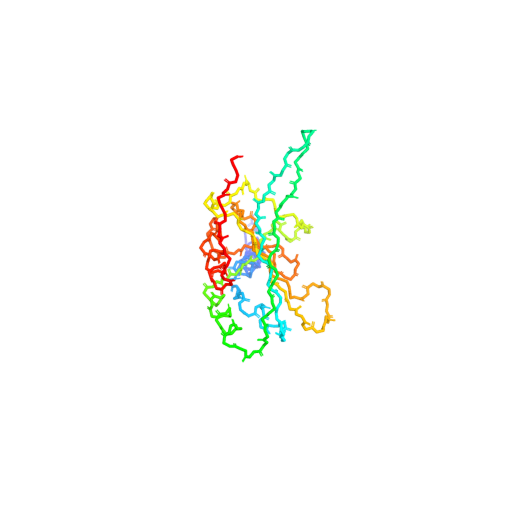1 10.683 -5.808 1.00 50.91 126 PRO A C 1
ATOM 976 O O . PRO A 1 126 ? -10.591 10.929 -5.837 1.00 50.91 126 PRO A O 1
ATOM 979 N N . SER A 1 127 ? -12.333 9.812 -4.953 1.00 54.16 127 SER A N 1
ATOM 980 C CA . SER A 1 127 ? -11.598 9.085 -3.909 1.00 54.16 127 SER A CA 1
ATOM 981 C C . SER A 1 127 ? -11.837 7.574 -3.935 1.00 54.16 127 SER A C 1
ATOM 983 O O . SER A 1 127 ? -11.532 6.911 -2.960 1.00 54.16 127 SER A O 1
ATOM 985 N N . GLN A 1 128 ? -12.457 7.026 -4.983 1.00 62.62 128 GLN A N 1
ATOM 986 C CA . GLN A 1 128 ? -12.608 5.576 -5.105 1.00 62.62 128 GLN A CA 1
ATOM 987 C C . GLN A 1 128 ? -11.469 5.036 -5.951 1.00 62.62 128 GLN A C 1
ATOM 989 O O . GLN A 1 128 ? -11.320 5.398 -7.120 1.00 62.62 128 GLN A O 1
ATOM 994 N N . GLY A 1 129 ? -10.695 4.163 -5.337 1.00 67.25 129 GLY A N 1
ATOM 995 C CA . GLY A 1 129 ? -9.694 3.358 -5.978 1.00 67.25 129 GLY A CA 1
ATOM 996 C C . GLY A 1 1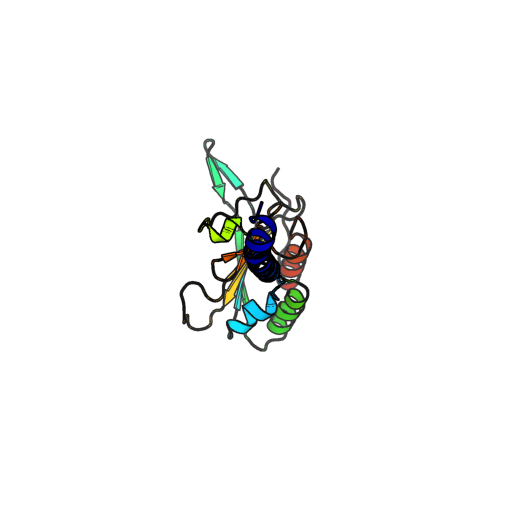29 ? -8.290 3.843 -5.875 1.00 67.25 129 GLY A C 1
ATOM 997 O O . GLY A 1 129 ? -7.576 3.723 -6.861 1.00 67.25 129 GLY A O 1
ATOM 998 N N . ASP A 1 130 ? -7.905 4.340 -4.706 1.00 82.62 130 ASP A N 1
ATOM 999 C CA . ASP A 1 130 ? -6.509 4.532 -4.352 1.00 82.62 130 ASP A CA 1
ATOM 1000 C C . ASP A 1 130 ? -6.146 3.676 -3.138 1.00 82.62 130 ASP A C 1
ATOM 1002 O O . ASP A 1 130 ? -6.848 3.646 -2.132 1.00 82.62 130 ASP A O 1
ATOM 1006 N N . VAL A 1 131 ? -5.027 2.972 -3.237 1.00 88.56 131 VAL A N 1
ATOM 1007 C CA . VAL A 1 131 ? -4.364 2.314 -2.119 1.00 88.56 131 VAL A CA 1
ATOM 1008 C C . VAL A 1 131 ? -2.939 2.833 -2.098 1.00 88.56 131 VAL A C 1
ATOM 1010 O O . VAL A 1 131 ? -2.164 2.566 -3.012 1.00 88.56 131 VAL A O 1
ATOM 1013 N N . SER A 1 132 ? -2.582 3.582 -1.065 1.00 88.94 132 SER A N 1
ATOM 1014 C CA . SER A 1 132 ? -1.209 4.021 -0.832 1.00 88.94 132 SER A CA 1
ATOM 1015 C C . SER A 1 132 ? -0.650 3.329 0.403 1.00 88.94 132 SER A C 1
ATOM 1017 O O . SER A 1 132 ? -1.266 3.349 1.466 1.00 88.94 132 SER A O 1
ATOM 1019 N N . ILE A 1 133 ? 0.513 2.715 0.253 1.00 89.88 133 ILE A N 1
ATOM 1020 C CA . ILE A 1 133 ? 1.212 1.916 1.253 1.00 89.88 133 ILE A CA 1
ATOM 1021 C C . ILE A 1 133 ? 2.527 2.624 1.534 1.00 89.88 133 ILE A C 1
ATOM 1023 O O . ILE A 1 133 ? 3.335 2.803 0.622 1.00 89.88 133 ILE A O 1
ATOM 1027 N N . TYR A 1 134 ? 2.738 3.018 2.786 1.00 87.00 134 TYR A N 1
ATOM 1028 C CA . TYR A 1 134 ? 3.916 3.783 3.174 1.00 87.00 134 TYR A CA 1
ATOM 1029 C C . TYR A 1 134 ? 4.782 2.998 4.147 1.00 87.00 134 TYR A C 1
ATOM 1031 O O . TYR A 1 134 ? 4.266 2.301 5.033 1.00 87.00 134 TYR A O 1
ATOM 1039 N N . ASN A 1 135 ? 6.100 3.146 4.030 1.00 85.31 135 ASN A N 1
ATOM 1040 C CA . ASN A 1 135 ? 7.037 2.565 4.985 1.00 85.31 135 ASN A CA 1
ATOM 1041 C C . ASN A 1 135 ? 7.213 3.441 6.237 1.00 85.31 135 ASN A C 1
ATOM 1043 O O . ASN A 1 135 ? 8.299 3.941 6.559 1.00 85.31 135 ASN A O 1
ATOM 1047 N N . TYR A 1 136 ? 6.124 3.625 6.971 1.00 78.94 136 TYR A N 1
ATOM 1048 C CA . TYR A 1 136 ? 6.109 4.390 8.208 1.00 78.94 136 TYR A CA 1
ATOM 1049 C C . TYR A 1 136 ? 5.946 3.504 9.430 1.00 78.94 136 TYR A C 1
ATOM 1051 O O . TYR A 1 136 ? 5.279 2.473 9.395 1.00 78.94 136 TYR A O 1
ATOM 1059 N N . LYS A 1 137 ? 6.570 3.943 10.526 1.00 75.50 137 LYS A N 1
ATOM 1060 C CA . LYS A 1 137 ? 6.494 3.267 11.812 1.00 75.50 137 LYS A CA 1
ATOM 1061 C C . LYS A 1 137 ? 5.212 3.623 12.539 1.00 75.50 137 LYS A C 1
ATOM 1063 O O . LYS A 1 137 ? 4.979 4.797 12.863 1.00 75.50 137 LYS A O 1
ATOM 1068 N N . GLY A 1 138 ? 4.499 2.576 12.935 1.00 70.19 138 GLY A N 1
ATOM 1069 C CA . GLY A 1 138 ? 3.288 2.668 13.735 1.00 70.19 138 GLY A CA 1
ATOM 1070 C C . GLY A 1 138 ? 2.065 3.064 12.913 1.00 70.19 138 GLY A C 1
ATOM 1071 O O . GLY A 1 138 ? 2.105 3.150 11.690 1.00 70.19 138 GLY A O 1
ATOM 1072 N N . ALA A 1 139 ? 0.962 3.293 13.619 1.00 69.50 139 ALA A N 1
ATOM 1073 C CA . ALA A 1 139 ? -0.318 3.609 13.009 1.00 69.50 139 ALA A CA 1
ATOM 1074 C C . ALA A 1 139 ? -0.544 5.122 12.880 1.00 69.50 139 ALA A C 1
ATOM 1076 O O . ALA A 1 139 ? -0.287 5.847 13.848 1.00 69.50 139 ALA A O 1
ATOM 1077 N N . PRO A 1 140 ? -1.138 5.603 11.774 1.00 74.88 140 PRO A N 1
ATOM 1078 C CA . PRO A 1 140 ? -1.502 4.877 10.549 1.00 74.88 140 PRO A CA 1
ATOM 1079 C C . PRO A 1 140 ? -0.358 4.811 9.517 1.00 74.88 140 PRO A C 1
ATOM 1081 O O . PRO A 1 140 ? 0.515 5.676 9.505 1.00 74.88 140 PRO A O 1
ATOM 1084 N N . ASN A 1 141 ? -0.398 3.824 8.615 1.00 80.31 141 ASN A N 1
ATOM 1085 C CA . ASN A 1 141 ? 0.672 3.558 7.638 1.00 80.31 141 ASN A CA 1
ATOM 1086 C C . ASN A 1 141 ? 0.179 3.325 6.192 1.00 80.31 141 ASN A C 1
ATOM 1088 O O . ASN A 1 141 ? 0.968 2.963 5.318 1.00 80.31 141 ASN A O 1
ATOM 1092 N N . ALA A 1 142 ? -1.110 3.547 5.924 1.00 86.75 142 ALA A N 1
ATOM 1093 C CA . ALA A 1 142 ? -1.687 3.434 4.591 1.00 86.75 142 ALA A CA 1
ATOM 1094 C C . ALA A 1 142 ? -2.831 4.427 4.358 1.00 86.75 142 ALA A C 1
ATOM 1096 O O . ALA A 1 142 ? -3.387 5.006 5.295 1.00 86.75 142 ALA A O 1
ATOM 1097 N N . ARG A 1 143 ? -3.198 4.599 3.089 1.00 86.12 143 ARG A N 1
ATOM 1098 C CA . ARG A 1 143 ? -4.414 5.281 2.642 1.00 86.12 143 ARG A CA 1
ATOM 1099 C C . ARG A 1 143 ? -5.202 4.337 1.744 1.00 86.12 143 ARG A C 1
ATOM 1101 O O . ARG A 1 143 ? -4.617 3.756 0.838 1.00 86.12 143 ARG A O 1
ATOM 1108 N N . VAL A 1 144 ? -6.496 4.189 1.993 1.00 85.06 144 VAL A N 1
ATOM 1109 C CA . VAL A 1 144 ? -7.418 3.429 1.145 1.00 85.06 144 VAL A CA 1
ATOM 1110 C C . VAL A 1 144 ? -8.640 4.296 0.880 1.00 85.06 144 VAL A C 1
ATOM 1112 O O . VAL A 1 144 ? -9.335 4.699 1.814 1.00 85.06 144 VAL A O 1
ATOM 1115 N N . ASP A 1 145 ? -8.899 4.589 -0.388 1.00 80.75 145 ASP A N 1
ATOM 1116 C CA . ASP A 1 145 ? -10.013 5.423 -0.845 1.00 80.75 145 ASP A CA 1
ATOM 1117 C C . ASP A 1 145 ? -10.062 6.801 -0.155 1.00 80.75 145 ASP A C 1
ATOM 1119 O O . ASP A 1 145 ? -11.104 7.266 0.322 1.00 80.75 145 ASP A O 1
ATOM 1123 N N . GLY A 1 146 ? -8.899 7.440 -0.023 1.00 75.50 146 GLY A N 1
ATOM 1124 C CA . GLY A 1 146 ? -8.723 8.693 0.713 1.00 75.50 146 GLY A CA 1
ATOM 1125 C C . GLY A 1 146 ? -8.711 8.561 2.242 1.00 75.50 146 GLY A C 1
ATOM 1126 O O . GLY A 1 146 ? -8.280 9.499 2.913 1.00 75.50 146 GLY A O 1
ATOM 1127 N N . ASN A 1 147 ? -9.115 7.419 2.806 1.00 79.56 147 ASN A N 1
ATOM 1128 C CA . ASN A 1 147 ? -9.121 7.202 4.252 1.00 79.56 147 ASN A CA 1
ATOM 1129 C C . ASN A 1 147 ? -7.751 6.744 4.720 1.00 79.56 147 ASN A C 1
ATOM 1131 O O . ASN A 1 147 ? -7.205 5.748 4.244 1.00 79.56 147 ASN A O 1
ATOM 1135 N N . VAL A 1 148 ? -7.199 7.452 5.695 1.00 83.62 148 VAL A N 1
ATOM 1136 C CA . VAL A 1 148 ? -5.987 7.001 6.362 1.00 83.62 148 VAL A CA 1
ATOM 1137 C C . VAL A 1 148 ? -6.340 5.777 7.222 1.00 83.62 148 VAL A C 1
ATOM 1139 O O . VAL A 1 148 ? -7.333 5.777 7.950 1.00 83.62 148 VAL A O 1
ATOM 1142 N N . CYS A 1 149 ? -5.556 4.710 7.121 1.00 84.50 149 CYS A N 1
ATOM 1143 C CA . CYS A 1 149 ? -5.861 3.423 7.739 1.00 84.50 149 CYS A CA 1
ATOM 1144 C C . CYS A 1 149 ? -4.596 2.697 8.209 1.00 84.50 149 CYS A C 1
ATOM 1146 O O . CYS A 1 149 ? -3.465 3.132 7.971 1.00 84.50 149 CYS A O 1
ATOM 1148 N N . GLN A 1 150 ? -4.805 1.597 8.928 1.00 87.31 150 GLN A N 1
ATOM 1149 C CA . GLN A 1 150 ? -3.744 0.688 9.339 1.00 87.31 150 GLN A CA 1
ATOM 1150 C C . GLN A 1 150 ? -3.748 -0.547 8.448 1.00 87.31 150 GLN A C 1
ATOM 1152 O O . GLN A 1 150 ? -4.780 -1.207 8.332 1.00 87.31 150 GLN A O 1
ATOM 1157 N N . LEU A 1 151 ? -2.591 -0.894 7.891 1.00 87.50 151 LEU A N 1
ATOM 1158 C CA . LEU A 1 151 ? -2.353 -2.201 7.291 1.00 87.50 151 LEU A CA 1
ATOM 1159 C C . LEU A 1 151 ? -2.025 -3.244 8.357 1.00 87.50 151 LEU A C 1
ATOM 1161 O O . LEU A 1 151 ? -1.165 -3.049 9.216 1.00 87.50 151 LEU A O 1
ATOM 1165 N N . GLY A 1 152 ? -2.714 -4.377 8.273 1.00 83.56 152 GLY A N 1
ATOM 1166 C CA . GLY A 1 152 ? -2.568 -5.511 9.170 1.00 83.56 152 GLY A CA 1
ATOM 1167 C C . GLY A 1 152 ? -2.696 -5.120 10.641 1.00 83.56 152 GLY A C 1
ATOM 1168 O O . GLY A 1 152 ? -3.454 -4.228 11.007 1.00 83.56 152 GLY A O 1
ATOM 1169 N N . TRP A 1 153 ? -1.934 -5.822 11.476 1.00 75.81 153 TRP A N 1
ATOM 1170 C CA . TRP A 1 153 ? -1.815 -5.576 12.918 1.00 75.81 153 TRP A CA 1
ATOM 1171 C C . TRP A 1 153 ? -0.362 -5.298 13.347 1.00 75.81 153 TRP A C 1
ATOM 1173 O O . TRP A 1 153 ? -0.065 -5.330 14.539 1.00 75.81 153 TRP A O 1
ATOM 1183 N N . GLY A 1 154 ? 0.543 -5.105 12.379 1.00 67.88 154 GLY A N 1
ATOM 1184 C CA . GLY A 1 154 ? 1.984 -4.926 12.588 1.00 67.88 154 GLY A CA 1
ATOM 1185 C C . GLY A 1 154 ? 2.430 -3.461 12.636 1.00 67.88 154 GLY A C 1
ATOM 1186 O O . GLY A 1 154 ? 1.637 -2.552 12.398 1.00 67.88 154 GLY A O 1
ATOM 1187 N N . ASP A 1 155 ? 3.716 -3.254 12.936 1.00 66.00 155 ASP A N 1
ATOM 1188 C CA . ASP A 1 155 ? 4.330 -1.926 13.111 1.00 66.00 155 ASP A CA 1
ATOM 1189 C C . ASP A 1 155 ? 4.986 -1.359 11.833 1.00 66.00 155 ASP A C 1
ATOM 1191 O O . ASP A 1 155 ? 5.341 -0.175 11.813 1.00 66.00 155 ASP A O 1
ATOM 1195 N N . ASP A 1 156 ? 5.142 -2.174 10.784 1.00 72.06 156 ASP A N 1
ATOM 1196 C CA . ASP A 1 156 ? 5.730 -1.808 9.492 1.00 72.06 156 ASP A CA 1
ATOM 1197 C C . ASP A 1 156 ? 5.068 -2.567 8.322 1.00 72.06 156 ASP A C 1
ATOM 1199 O O . ASP A 1 156 ? 4.271 -3.484 8.524 1.00 72.06 156 ASP A O 1
ATOM 1203 N N . ASN A 1 157 ? 5.375 -2.132 7.095 1.00 84.06 157 ASN A N 1
ATOM 1204 C CA . ASN A 1 157 ? 4.857 -2.698 5.843 1.00 84.06 157 ASN A CA 1
ATOM 1205 C C . ASN A 1 157 ? 5.980 -3.265 4.955 1.00 84.06 157 ASN A C 1
ATOM 1207 O O . ASN A 1 157 ? 5.790 -3.413 3.745 1.00 84.06 157 ASN A O 1
ATOM 1211 N N . GLY A 1 158 ? 7.163 -3.520 5.525 1.00 87.62 158 GLY A N 1
ATOM 1212 C CA . GLY A 1 158 ? 8.383 -3.768 4.754 1.00 87.62 158 GLY A CA 1
ATOM 1213 C C . GLY A 1 158 ? 8.267 -4.975 3.822 1.00 87.62 158 GLY A C 1
ATOM 1214 O O . GLY A 1 158 ? 8.559 -4.871 2.632 1.00 87.62 158 GLY A O 1
ATOM 1215 N N . GLU A 1 159 ? 7.748 -6.090 4.338 1.00 89.25 159 GLU A N 1
ATOM 1216 C CA . GLU A 1 159 ? 7.560 -7.335 3.582 1.00 89.25 159 GLU A CA 1
ATOM 1217 C C . GLU A 1 159 ? 6.656 -7.143 2.355 1.00 89.25 159 GLU A C 1
ATOM 1219 O O . GLU A 1 159 ? 7.019 -7.543 1.251 1.00 89.25 159 GLU A O 1
ATOM 1224 N N . LEU A 1 160 ? 5.510 -6.473 2.526 1.00 91.12 160 LEU A N 1
ATOM 1225 C CA . LEU A 1 160 ? 4.575 -6.206 1.430 1.00 91.12 160 LEU A CA 1
ATOM 1226 C C . LEU A 1 160 ? 5.205 -5.303 0.363 1.00 91.12 160 LEU A C 1
ATOM 1228 O O . LEU A 1 160 ? 5.067 -5.555 -0.833 1.00 91.12 160 LEU A O 1
ATOM 1232 N N . LEU A 1 161 ? 5.911 -4.255 0.790 1.00 92.69 161 LEU A N 1
ATOM 1233 C CA . LEU A 1 161 ? 6.582 -3.326 -0.118 1.00 92.69 161 LEU A CA 1
ATOM 1234 C C . LEU A 1 161 ? 7.672 -4.024 -0.940 1.00 92.69 161 LEU A C 1
ATOM 1236 O O . LEU A 1 161 ? 7.783 -3.775 -2.139 1.00 92.69 161 LEU A O 1
ATOM 1240 N N . LEU A 1 162 ? 8.444 -4.918 -0.319 1.00 93.31 162 LEU A N 1
ATOM 1241 C CA . LEU A 1 162 ? 9.459 -5.717 -1.007 1.00 93.31 162 LEU A CA 1
ATOM 1242 C C . LEU A 1 162 ? 8.838 -6.725 -1.975 1.00 93.31 162 LEU A C 1
ATOM 1244 O O . LEU A 1 162 ? 9.309 -6.829 -3.104 1.00 93.31 162 LEU A O 1
ATOM 1248 N N . ALA A 1 163 ? 7.771 -7.417 -1.573 1.00 94.00 163 ALA A N 1
ATOM 1249 C CA . ALA A 1 163 ? 7.080 -8.376 -2.432 1.00 94.00 163 ALA A CA 1
ATOM 1250 C C . ALA A 1 163 ? 6.455 -7.701 -3.665 1.00 94.00 163 ALA A C 1
ATOM 1252 O O . ALA A 1 163 ? 6.554 -8.213 -4.779 1.00 94.00 163 ALA A O 1
ATOM 1253 N N . LEU A 1 164 ? 5.862 -6.516 -3.491 1.00 94.62 164 LEU A N 1
ATOM 1254 C CA . LEU A 1 164 ? 5.366 -5.716 -4.611 1.00 94.62 164 LEU A CA 1
ATOM 1255 C C . LEU A 1 164 ? 6.518 -5.245 -5.509 1.00 94.62 164 LEU A C 1
ATOM 1257 O O . LEU A 1 164 ? 6.416 -5.319 -6.729 1.00 94.62 164 LEU A O 1
ATOM 1261 N N . ALA A 1 165 ? 7.633 -4.796 -4.934 1.00 93.69 165 ALA A N 1
ATOM 1262 C CA . ALA A 1 165 ? 8.801 -4.408 -5.717 1.00 93.69 165 ALA A CA 1
ATOM 1263 C C . ALA A 1 165 ? 9.363 -5.577 -6.537 1.00 93.69 165 ALA A C 1
ATOM 1265 O O . ALA A 1 165 ? 9.666 -5.398 -7.714 1.00 93.69 165 ALA A O 1
ATOM 1266 N N . GLU A 1 166 ? 9.428 -6.776 -5.956 1.00 95.38 166 GLU A N 1
ATOM 1267 C CA . GLU A 1 166 ? 9.836 -7.998 -6.649 1.00 95.38 166 GLU A CA 1
ATOM 1268 C C . GLU A 1 166 ? 8.890 -8.342 -7.806 1.00 95.38 166 GLU A C 1
ATOM 1270 O O . GLU A 1 166 ? 9.368 -8.584 -8.916 1.00 95.38 166 GLU A O 1
ATOM 1275 N N . LEU A 1 167 ? 7.570 -8.275 -7.584 1.00 95.69 167 LEU A N 1
ATOM 1276 C CA . LEU A 1 167 ? 6.556 -8.528 -8.616 1.00 95.69 167 LEU A CA 1
ATOM 1277 C C . LEU A 1 167 ? 6.755 -7.638 -9.855 1.00 95.69 167 LEU A C 1
ATOM 1279 O O . LEU A 1 167 ? 6.637 -8.114 -10.980 1.00 95.69 167 LEU A O 1
ATOM 1283 N N . PHE A 1 168 ? 7.113 -6.368 -9.647 1.00 95.00 168 PHE A N 1
ATOM 1284 C CA . PHE A 1 168 ? 7.331 -5.390 -10.722 1.00 95.00 168 PHE A CA 1
ATOM 1285 C C . PHE A 1 168 ? 8.804 -5.238 -11.145 1.00 95.00 168 PHE A C 1
ATOM 1287 O O . PHE A 1 168 ? 9.138 -4.364 -11.949 1.00 95.00 168 PHE A O 1
ATOM 1294 N N . GLY A 1 169 ? 9.712 -6.062 -10.613 1.00 93.19 169 GLY A N 1
ATOM 1295 C CA . GLY A 1 169 ? 11.142 -6.011 -10.937 1.00 93.19 169 GLY A CA 1
ATOM 1296 C C . GLY A 1 169 ? 11.856 -4.722 -10.501 1.00 93.19 169 GLY A C 1
ATOM 1297 O O . GLY A 1 169 ? 12.873 -4.349 -11.092 1.00 93.19 169 GLY A O 1
ATOM 1298 N N . VAL A 1 170 ? 11.342 -4.028 -9.484 1.00 91.75 170 VAL A N 1
ATOM 1299 C CA . VAL A 1 170 ? 11.957 -2.833 -8.890 1.00 91.75 170 VAL A CA 1
ATOM 1300 C C . VAL A 1 170 ? 12.873 -3.238 -7.741 1.00 91.75 170 VAL A C 1
ATOM 1302 O O . VAL A 1 170 ? 12.493 -3.961 -6.826 1.00 91.75 170 VAL A O 1
ATOM 1305 N N . THR A 1 171 ? 14.104 -2.737 -7.751 1.00 89.50 171 THR A N 1
ATOM 1306 C CA . THR A 1 171 ?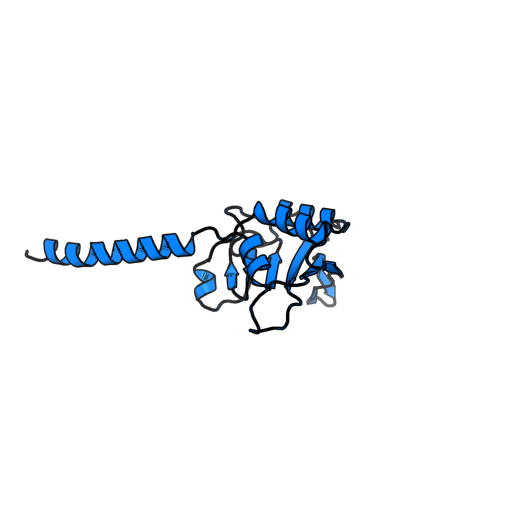 15.050 -2.965 -6.655 1.00 89.50 171 THR A CA 1
ATOM 1307 C C . THR A 1 171 ? 14.810 -1.983 -5.517 1.00 89.50 171 THR A C 1
ATOM 1309 O O . THR A 1 171 ? 14.736 -0.780 -5.765 1.00 89.50 171 THR A O 1
ATOM 1312 N N . ASN A 1 172 ? 14.800 -2.466 -4.275 1.00 88.25 172 ASN A N 1
ATOM 1313 C CA . ASN A 1 172 ? 14.852 -1.621 -3.084 1.00 88.25 172 ASN A CA 1
ATOM 1314 C C . ASN A 1 172 ? 16.243 -0.960 -2.961 1.00 88.25 172 ASN A C 1
ATOM 1316 O O . ASN A 1 172 ? 17.224 -1.673 -2.721 1.00 88.25 172 ASN A O 1
ATOM 1320 N N . PRO A 1 173 ? 16.382 0.366 -3.152 1.00 84.12 173 PRO A N 1
ATOM 1321 C CA . PRO A 1 173 ? 17.668 1.021 -2.976 1.00 84.12 173 PRO A CA 1
ATOM 1322 C C . PRO A 1 173 ? 18.023 1.100 -1.490 1.00 84.12 173 PRO A C 1
ATOM 1324 O O . PRO A 1 173 ? 17.150 1.124 -0.623 1.00 84.12 173 PRO A O 1
ATOM 1327 N N . GLN A 1 174 ? 19.317 1.200 -1.186 1.00 77.25 174 GLN A N 1
ATOM 1328 C CA . GLN A 1 174 ? 19.725 1.489 0.183 1.00 77.25 174 GLN A CA 1
ATOM 1329 C C . GLN A 1 174 ? 19.144 2.829 0.637 1.00 77.25 174 GLN A C 1
ATOM 1331 O O . GLN A 1 174 ? 19.164 3.817 -0.098 1.00 77.25 174 GLN A O 1
ATOM 1336 N N . ALA A 1 175 ? 18.662 2.846 1.877 1.00 67.62 175 ALA A N 1
ATOM 1337 C CA . ALA A 1 175 ? 18.383 4.067 2.606 1.00 67.62 175 ALA A CA 1
ATOM 1338 C C . ALA A 1 175 ? 19.575 5.029 2.507 1.00 67.62 175 ALA A C 1
ATOM 1340 O O . ALA A 1 175 ? 20.697 4.650 2.850 1.00 67.62 175 ALA A O 1
ATOM 1341 N N . SER A 1 176 ? 19.332 6.271 2.088 1.00 61.16 176 SER A N 1
ATOM 1342 C CA . SER A 1 176 ? 20.313 7.323 2.358 1.00 61.16 176 SER A CA 1
ATOM 1343 C C . SER A 1 176 ? 20.379 7.551 3.878 1.00 61.16 176 SER A C 1
ATOM 1345 O O . SER A 1 176 ? 19.319 7.564 4.512 1.00 61.16 176 SER A O 1
ATOM 1347 N N . PRO A 1 177 ? 21.587 7.643 4.465 1.00 53.41 177 PRO A N 1
ATOM 1348 C CA . PRO A 1 177 ? 21.780 7.859 5.899 1.00 53.41 177 PRO A CA 1
ATOM 1349 C C . PRO A 1 177 ? 21.280 9.224 6.383 1.00 53.41 177 PRO A C 1
ATOM 1351 O O . PRO A 1 177 ? 21.240 10.175 5.569 1.00 53.41 177 PRO A O 1
#

Sequence (177 aa):
MKTGKRCWLLLLPLAALLAGFLAWMYHPRSLTTSLRALGGDIQVIISTHEIRVEDHVAYPDGKGYPFIVEAGTEEYDALLELLEGYSWHEQINTLGGDETINGTGRGDPEVNLDITIYSLAPKSAPSQGDVSIYNYKGAPNARVDGNVCQLGWGDDNGELLLALAELFGVTNPQASP

pLDDT: mean 80.48, std 12.38, range [41.47, 95.69]

Secondary structure (DSSP, 8-state):
---HHHHHHHHHHHHHHHHHHHHHHT--EEHHHHHHTT-S-EEEEEEE--EEEETTEEEE-PPEEEEEE-TTSHHHHHHHHHHHT-EEEE-TTGGGT------SSBSSTT--EEEEEEE-S--SSTTSSEEEE--BSSS--EEETTEEEEETTSS--HHHHHHHHHHTT---PPPP-

Foldseek 3Di:
DPVV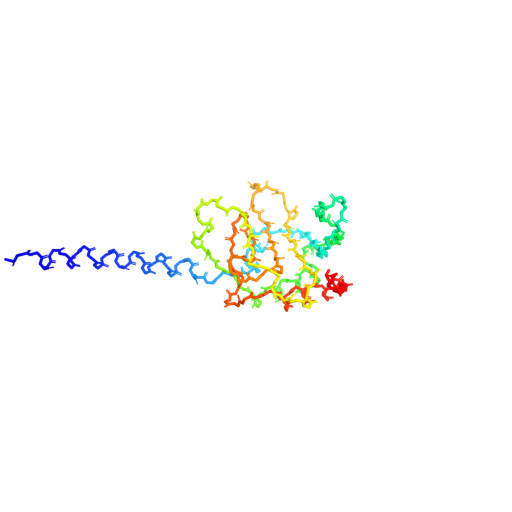VVVVVVVVVVVVVVVVVVCQQPPWAQPLVLQVVQDFKKKKWKKFADWDADPNDTDGPIDIDIDIGGPPDPLNVVVSVLRRVKTWGHDPVQVVVPLDPDAPAFADLFFRIKMWMAHPPDDPDPQRGIWIAARGFAPFGIARSSTGIRMDPDGGCRVSSVVVCVSVVHDGDHDDD

Radius of gyration: 19.81 Å; chains: 1; bounding box: 55×38×64 Å